Protein AF-A0A424Y9J6-F1 (afdb_monomer_lite)

Foldseek 3Di:
DEEEEEAEPPCDVVNQVVCVVVVYRYDYDYPPDDAPVVVVVVLVCCVVVVHQAYEEA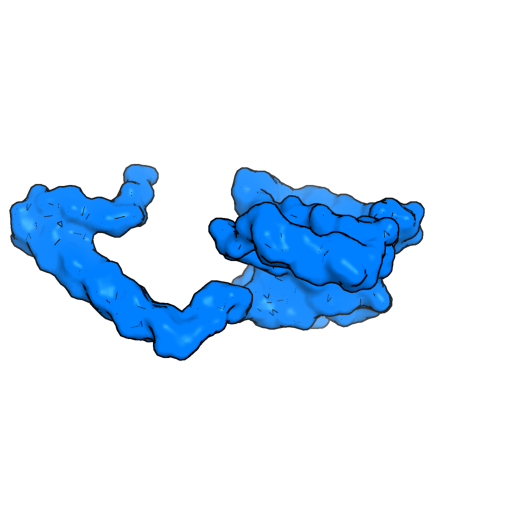DHPDPPPDPPDPLVVRPRYHYDHNPSPDDPCVVVVVVVLVVQQVVCVVVVHDHPPDDD

Structure (mmCIF, N/CA/C/O backbone):
data_AF-A0A424Y9J6-F1
#
_entry.id   AF-A0A424Y9J6-F1
#
loop_
_atom_site.group_PDB
_atom_site.id
_atom_site.type_symbol
_atom_site.label_atom_id
_atom_site.label_alt_id
_atom_site.label_comp_id
_atom_site.label_asym_id
_atom_site.label_entity_id
_atom_site.label_seq_id
_atom_site.pdbx_PDB_ins_code
_atom_site.Cartn_x
_atom_site.Cartn_y
_atom_site.Cartn_z
_atom_site.occupancy
_atom_site.B_iso_or_equiv
_atom_site.auth_seq_id
_atom_site.auth_comp_id
_atom_site.auth_asym_id
_atom_site.auth_atom_id
_atom_site.pdbx_PDB_model_num
ATOM 1 N N . MET A 1 1 ? 14.777 -13.401 -6.664 1.00 62.56 1 MET A N 1
ATOM 2 C CA . MET A 1 1 ? 14.340 -12.199 -7.412 1.00 62.56 1 MET A CA 1
ATOM 3 C C . MET A 1 1 ? 13.691 -11.229 -6.438 1.00 62.56 1 MET A C 1
ATOM 5 O O . MET A 1 1 ? 12.825 -11.691 -5.714 1.00 62.56 1 MET A O 1
ATOM 9 N N . LYS A 1 2 ? 14.103 -9.956 -6.355 1.00 73.44 2 LYS A N 1
ATOM 10 C CA . LYS A 1 2 ? 13.542 -8.998 -5.378 1.00 73.44 2 LYS A CA 1
ATOM 11 C C . LYS A 1 2 ? 12.458 -8.119 -6.013 1.00 73.44 2 LYS A C 1
ATOM 13 O O . LYS A 1 2 ? 12.680 -7.597 -7.107 1.00 73.44 2 LYS A O 1
ATOM 18 N N . ILE A 1 3 ? 11.319 -7.981 -5.338 1.00 77.38 3 ILE A N 1
ATOM 19 C CA . ILE A 1 3 ? 10.214 -7.079 -5.702 1.00 77.38 3 ILE A CA 1
ATOM 20 C C . ILE A 1 3 ? 9.937 -6.185 -4.496 1.00 77.38 3 ILE A C 1
ATOM 22 O O . ILE A 1 3 ? 9.926 -6.685 -3.374 1.00 77.38 3 ILE A O 1
ATOM 26 N N . LEU A 1 4 ? 9.724 -4.892 -4.717 1.00 74.50 4 LEU A N 1
ATOM 27 C CA . LEU A 1 4 ? 9.264 -3.977 -3.676 1.00 74.50 4 LEU A CA 1
ATOM 28 C C . LEU A 1 4 ? 7.734 -3.911 -3.669 1.00 74.50 4 LEU A C 1
ATOM 30 O O . LEU A 1 4 ? 7.115 -3.816 -4.728 1.00 74.50 4 LEU A O 1
ATOM 34 N N . ILE A 1 5 ? 7.138 -3.957 -2.483 1.00 71.75 5 ILE A N 1
ATOM 35 C CA . ILE A 1 5 ? 5.696 -3.809 -2.288 1.00 71.75 5 ILE A CA 1
ATOM 36 C C . ILE A 1 5 ? 5.484 -2.744 -1.214 1.00 71.75 5 ILE A C 1
ATOM 38 O O . ILE A 1 5 ? 5.910 -2.939 -0.071 1.00 71.75 5 ILE A O 1
ATOM 42 N N . THR A 1 6 ? 4.812 -1.645 -1.557 1.00 67.38 6 THR A N 1
ATOM 43 C CA . THR A 1 6 ? 4.197 -0.793 -0.535 1.00 67.38 6 THR A CA 1
ATOM 44 C C . THR A 1 6 ? 2.878 -1.446 -0.151 1.00 67.38 6 THR A C 1
ATOM 46 O O . THR A 1 6 ? 2.071 -1.844 -0.990 1.00 67.38 6 THR A O 1
ATOM 49 N N . ALA A 1 7 ? 2.696 -1.668 1.137 1.00 59.41 7 ALA A N 1
ATOM 50 C CA . ALA A 1 7 ? 1.414 -2.059 1.687 1.00 59.41 7 ALA A CA 1
ATOM 51 C C . ALA A 1 7 ? 1.413 -1.533 3.111 1.00 59.41 7 ALA A C 1
ATOM 53 O O . ALA A 1 7 ? 2.137 -2.063 3.960 1.00 59.41 7 ALA A O 1
ATOM 54 N N . GLY A 1 8 ? 0.647 -0.472 3.362 1.00 57.38 8 GLY A N 1
ATOM 55 C CA . GLY A 1 8 ? 0.560 0.131 4.690 1.00 57.38 8 GLY A CA 1
ATOM 56 C C . GLY A 1 8 ? 0.299 -0.926 5.769 1.00 57.38 8 GLY A C 1
ATOM 57 O O . GLY A 1 8 ? -0.533 -1.805 5.569 1.00 57.38 8 GLY A O 1
ATOM 58 N N . TYR A 1 9 ? 1.053 -0.864 6.875 1.00 55.59 9 TYR A N 1
ATOM 59 C CA . TYR A 1 9 ? 0.951 -1.554 8.184 1.00 55.59 9 TYR A CA 1
ATOM 60 C C . TYR A 1 9 ? 0.439 -3.013 8.307 1.00 55.59 9 TYR A C 1
ATOM 62 O O . TYR A 1 9 ? 0.356 -3.533 9.418 1.00 55.59 9 TYR A O 1
ATOM 70 N N . GLN A 1 10 ? 0.111 -3.732 7.235 1.00 63.38 10 GLN A N 1
ATOM 71 C CA . GLN A 1 10 ? -0.636 -4.996 7.302 1.00 63.38 10 GLN A CA 1
ATOM 72 C C . GLN A 1 10 ? 0.077 -6.179 6.647 1.00 63.38 10 GLN A C 1
ATOM 74 O O . GLN A 1 10 ? -0.528 -7.249 6.495 1.00 63.38 10 GLN A O 1
ATOM 79 N N . MET A 1 11 ? 1.341 -6.032 6.257 1.00 74.38 11 MET A N 1
ATOM 80 C CA . MET A 1 11 ? 2.098 -7.110 5.632 1.00 74.38 11 MET A CA 1
ATOM 81 C C . MET A 1 11 ? 2.739 -8.023 6.690 1.00 74.38 11 MET A C 1
ATOM 83 O O . MET A 1 11 ? 3.839 -7.785 7.170 1.00 74.38 11 MET A O 1
ATOM 87 N N . THR A 1 12 ? 2.023 -9.078 7.081 1.00 82.12 12 THR A N 1
ATOM 88 C CA . THR A 1 12 ? 2.519 -10.120 8.000 1.00 82.12 12 THR A CA 1
ATOM 89 C C . THR A 1 12 ? 3.473 -11.085 7.288 1.00 82.12 12 THR A C 1
ATOM 91 O O . THR A 1 12 ? 3.289 -11.312 6.093 1.00 82.12 12 THR A O 1
ATOM 94 N N . GLU A 1 13 ? 4.362 -11.782 8.005 1.00 83.00 13 GLU A N 1
ATOM 95 C CA . GLU A 1 13 ? 5.223 -12.830 7.410 1.00 83.00 13 GLU A CA 1
ATOM 96 C C . GLU A 1 13 ? 4.437 -13.873 6.607 1.00 83.00 13 GLU A C 1
ATOM 98 O O . GLU A 1 13 ? 4.790 -14.156 5.471 1.00 83.00 13 GLU A O 1
ATOM 103 N N . ALA A 1 14 ? 3.282 -14.325 7.106 1.00 87.19 14 ALA A N 1
ATOM 104 C CA . ALA A 1 14 ? 2.429 -15.262 6.372 1.00 87.19 14 ALA A CA 1
ATOM 105 C C . ALA A 1 14 ? 1.929 -14.717 5.015 1.00 87.19 14 ALA A C 1
ATOM 107 O O . ALA A 1 14 ? 1.647 -15.483 4.099 1.00 87.19 14 ALA A O 1
ATOM 108 N N . LYS A 1 15 ? 1.800 -13.392 4.863 1.00 84.69 15 LYS A N 1
ATOM 109 C CA . LYS A 1 15 ? 1.455 -12.753 3.582 1.00 84.69 15 LYS A CA 1
ATOM 110 C C . LYS A 1 15 ? 2.695 -12.608 2.699 1.00 84.69 15 LYS A C 1
ATOM 112 O O . LYS A 1 15 ? 2.588 -12.813 1.494 1.00 84.69 15 LYS A O 1
ATOM 117 N N . LEU A 1 16 ? 3.857 -12.310 3.287 1.00 84.56 16 LEU A N 1
ATOM 118 C CA . LEU A 1 16 ? 5.142 -12.279 2.581 1.00 84.56 16 LEU A CA 1
ATOM 119 C C . LEU A 1 16 ? 5.511 -13.657 2.018 1.00 84.56 16 LEU A C 1
ATOM 121 O O . LEU A 1 16 ? 5.971 -13.743 0.881 1.00 84.56 16 LEU A O 1
ATOM 125 N N . ASP A 1 17 ? 5.241 -14.732 2.759 1.00 88.25 17 ASP A N 1
ATOM 126 C CA . ASP A 1 17 ? 5.475 -16.111 2.323 1.00 88.25 17 ASP A CA 1
ATOM 127 C C . ASP A 1 17 ? 4.712 -16.454 1.044 1.00 88.25 17 ASP A C 1
ATOM 129 O O . ASP A 1 17 ? 5.278 -17.067 0.142 1.00 88.25 17 ASP A O 1
ATOM 133 N N . ARG A 1 18 ? 3.487 -15.942 0.879 1.00 88.19 18 ARG A N 1
ATOM 134 C CA . ARG A 1 18 ? 2.717 -16.122 -0.364 1.00 88.19 18 ARG A CA 1
ATOM 135 C C . ARG A 1 18 ? 3.415 -15.519 -1.584 1.00 88.19 18 ARG A C 1
ATOM 137 O O . ARG A 1 18 ? 3.291 -16.050 -2.680 1.00 88.19 18 ARG A O 1
ATOM 144 N N . PHE A 1 19 ? 4.168 -14.429 -1.423 1.00 84.31 19 PHE A N 1
ATOM 145 C CA . PHE A 1 19 ? 4.997 -13.890 -2.508 1.00 84.31 19 PHE A CA 1
ATOM 146 C C . PHE A 1 19 ? 6.247 -14.747 -2.745 1.00 84.31 19 PHE A C 1
ATOM 148 O O . PHE A 1 19 ? 6.632 -14.958 -3.899 1.00 84.31 19 PHE A O 1
ATOM 155 N N . ARG A 1 20 ? 6.849 -15.286 -1.677 1.00 87.12 20 ARG A N 1
ATOM 156 C CA . ARG A 1 20 ? 8.006 -16.198 -1.754 1.00 87.12 20 ARG A CA 1
ATOM 157 C C . ARG A 1 20 ? 7.658 -17.493 -2.488 1.00 87.12 20 ARG A C 1
ATOM 159 O O . ARG A 1 20 ? 8.451 -17.935 -3.318 1.00 87.12 20 ARG A O 1
ATOM 166 N N . GLU A 1 21 ? 6.457 -18.030 -2.285 1.00 90.25 21 GLU A N 1
ATOM 167 C CA . GLU A 1 21 ? 5.907 -19.177 -3.030 1.00 90.25 21 GLU A CA 1
ATOM 168 C C . GLU A 1 21 ? 5.808 -18.916 -4.543 1.00 90.25 21 GLU A C 1
ATOM 170 O O . GLU A 1 21 ? 6.003 -19.827 -5.344 1.00 90.25 21 GLU A O 1
ATOM 175 N N . LEU A 1 22 ? 5.589 -17.661 -4.954 1.00 85.69 22 LEU A N 1
ATOM 176 C CA . LEU A 1 22 ? 5.603 -17.238 -6.361 1.00 85.69 22 LEU A CA 1
ATOM 177 C C . LEU A 1 22 ? 7.026 -16.984 -6.904 1.00 85.69 22 LEU A C 1
ATOM 179 O O . LEU A 1 22 ? 7.188 -16.468 -8.011 1.00 85.69 22 LEU A O 1
ATOM 183 N N . GLY A 1 23 ? 8.075 -17.286 -6.131 1.00 83.81 23 GLY A N 1
ATOM 184 C CA . GLY A 1 23 ? 9.475 -17.019 -6.485 1.00 83.81 23 GLY A CA 1
ATOM 185 C C . GLY A 1 23 ? 9.896 -15.552 -6.323 1.00 83.81 23 GLY A C 1
ATOM 186 O O . GLY A 1 23 ? 10.981 -15.156 -6.773 1.00 83.81 23 GLY A O 1
ATOM 187 N N . CYS A 1 24 ? 9.058 -14.732 -5.684 1.00 80.50 24 CYS A N 1
ATOM 188 C CA . CYS A 1 24 ? 9.314 -13.318 -5.432 1.00 80.50 24 CYS A CA 1
ATOM 189 C C . CYS A 1 24 ? 9.834 -13.132 -4.006 1.00 80.50 24 CYS A C 1
ATOM 191 O O . CYS A 1 24 ? 9.240 -13.617 -3.056 1.00 80.50 24 CYS A O 1
ATOM 193 N N . ASN A 1 25 ? 10.924 -12.395 -3.827 1.00 81.25 25 ASN A N 1
ATOM 194 C CA . ASN A 1 25 ? 11.385 -11.997 -2.503 1.00 81.25 25 ASN A CA 1
ATOM 195 C C . ASN A 1 25 ? 10.894 -10.566 -2.225 1.00 81.25 25 ASN A C 1
ATOM 197 O O . ASN A 1 25 ? 11.494 -9.634 -2.777 1.00 81.25 25 ASN A O 1
ATOM 201 N N . PRO A 1 26 ? 9.793 -10.386 -1.471 1.00 77.69 26 PRO A N 1
ATOM 202 C CA . PRO A 1 26 ? 9.227 -9.070 -1.213 1.00 77.69 26 PRO A CA 1
ATOM 203 C C . PRO A 1 26 ? 10.130 -8.257 -0.281 1.00 77.69 26 PRO A C 1
ATOM 205 O O . PRO A 1 26 ? 10.665 -8.770 0.701 1.00 77.69 26 PRO A O 1
ATOM 208 N N . VAL A 1 27 ? 10.268 -6.974 -0.584 1.00 73.81 27 VAL A N 1
ATOM 209 C CA . VAL A 1 27 ? 10.779 -5.946 0.323 1.00 73.81 27 VAL A CA 1
ATOM 210 C C . VAL A 1 27 ? 9.601 -5.032 0.637 1.00 73.81 27 VAL A C 1
ATOM 212 O O . VAL A 1 27 ? 8.890 -4.632 -0.283 1.00 73.81 27 VAL A O 1
ATOM 215 N N . VAL A 1 28 ? 9.364 -4.759 1.919 1.00 71.00 28 VAL A N 1
ATOM 216 C CA . VAL A 1 28 ? 8.279 -3.876 2.364 1.00 71.00 28 VAL A CA 1
ATOM 217 C C . VAL A 1 28 ? 8.836 -2.479 2.564 1.00 71.00 28 VAL A C 1
ATOM 219 O O . VAL A 1 28 ? 9.875 -2.314 3.202 1.00 71.00 28 VAL A O 1
ATOM 222 N N . TRP A 1 29 ? 8.126 -1.499 2.024 1.00 66.69 29 TRP A N 1
ATOM 223 C CA . TRP A 1 29 ? 8.383 -0.083 2.240 1.00 66.69 29 TRP A CA 1
ATOM 224 C C . TRP A 1 29 ? 7.329 0.478 3.194 1.00 66.69 29 TRP A C 1
ATOM 226 O O . TRP A 1 29 ? 6.137 0.225 3.006 1.00 66.69 29 TRP A O 1
ATOM 236 N N . SER A 1 30 ? 7.762 1.211 4.220 1.00 59.22 30 SER A N 1
ATOM 237 C CA . SER A 1 30 ? 6.887 1.878 5.190 1.00 59.22 30 SER A CA 1
ATOM 238 C C . SER A 1 30 ? 7.188 3.372 5.225 1.00 59.22 30 SER A C 1
ATOM 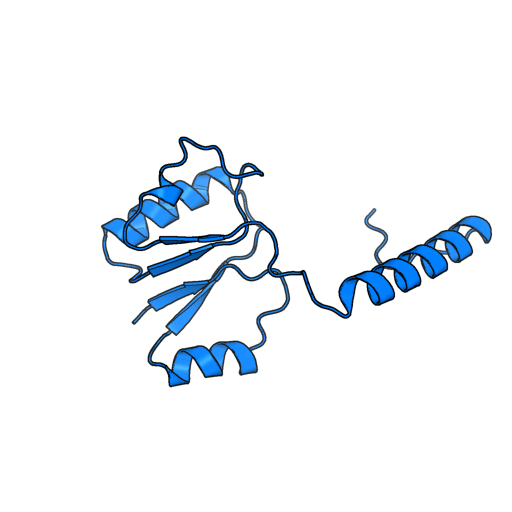240 O O . SER A 1 30 ? 8.342 3.742 5.412 1.00 59.22 30 SER A O 1
ATOM 242 N N . ASP A 1 31 ? 6.138 4.183 5.139 1.00 54.38 31 ASP A N 1
ATOM 243 C CA . ASP A 1 31 ? 6.100 5.655 5.051 1.00 54.38 31 ASP A CA 1
ATOM 244 C C . ASP A 1 31 ? 6.667 6.409 6.282 1.00 54.38 31 ASP A C 1
ATOM 246 O O . ASP A 1 31 ? 6.497 7.610 6.452 1.00 54.38 31 ASP A O 1
ATOM 250 N N . GLU A 1 32 ? 7.331 5.703 7.200 1.00 52.53 32 GLU A N 1
ATOM 251 C CA . GLU A 1 32 ? 7.844 6.269 8.452 1.00 52.53 32 GLU A CA 1
ATOM 252 C C . GLU A 1 32 ? 9.184 7.019 8.281 1.00 52.53 32 GLU A C 1
ATOM 254 O O . GLU A 1 32 ? 9.746 7.490 9.274 1.00 52.53 32 GLU A O 1
ATOM 259 N N . LYS A 1 33 ? 9.738 7.118 7.061 1.00 44.97 33 LYS A N 1
ATOM 260 C CA . LYS A 1 33 ? 11.025 7.784 6.781 1.00 44.97 33 LYS A CA 1
ATOM 261 C C . LYS A 1 33 ? 10.959 8.621 5.494 1.00 44.97 33 LYS A C 1
ATOM 263 O O . LYS A 1 33 ? 10.254 8.283 4.560 1.00 44.97 33 LYS A O 1
ATOM 268 N N . GL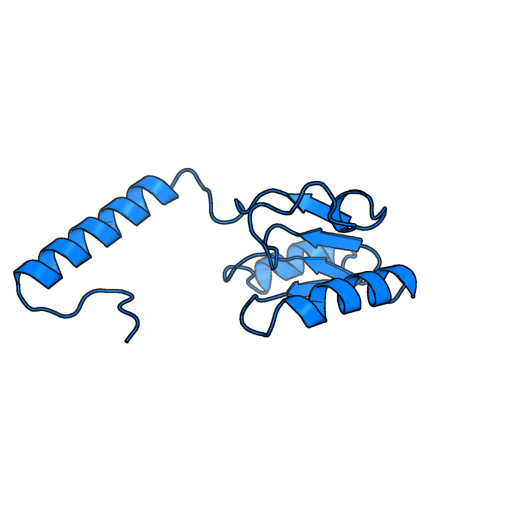U A 1 34 ? 11.632 9.772 5.527 1.00 40.88 34 GLU A N 1
ATOM 269 C CA . GLU A 1 34 ? 11.448 10.947 4.656 1.00 40.88 34 GLU A CA 1
ATOM 270 C C . GLU A 1 34 ? 11.244 10.662 3.143 1.00 40.88 34 GLU A C 1
ATOM 272 O O . GLU A 1 34 ? 12.188 10.228 2.475 1.00 40.88 34 GLU A O 1
ATOM 277 N N . PRO A 1 35 ? 10.087 11.008 2.536 1.00 47.03 35 PRO A N 1
ATOM 278 C CA . PRO A 1 35 ? 9.676 10.358 1.287 1.00 47.03 35 PRO A CA 1
ATOM 279 C C . PRO A 1 35 ? 10.292 10.923 -0.015 1.00 47.03 35 PRO A C 1
ATOM 281 O O . PRO A 1 35 ? 10.351 10.210 -1.014 1.00 47.03 35 PRO A O 1
ATOM 284 N N . VAL A 1 36 ? 10.828 12.155 -0.039 1.00 45.62 36 VAL A N 1
ATOM 285 C CA . VAL A 1 36 ? 11.418 12.738 -1.276 1.00 45.62 36 VAL A CA 1
ATOM 286 C C . VAL A 1 36 ? 12.704 12.020 -1.693 1.00 45.62 36 VAL A C 1
ATOM 288 O O . VAL A 1 36 ? 12.936 11.777 -2.874 1.00 45.62 36 VAL A O 1
ATOM 291 N N . SER A 1 37 ? 13.547 11.666 -0.719 1.00 53.94 37 SER A N 1
ATOM 292 C CA . SER A 1 37 ? 14.837 11.016 -0.985 1.00 53.94 37 SER A CA 1
ATOM 293 C C . SER A 1 37 ? 14.693 9.561 -1.430 1.00 53.94 37 SER A C 1
ATOM 295 O O . SER A 1 37 ? 15.616 8.982 -2.005 1.00 53.94 37 SER A O 1
ATOM 297 N N . GLU A 1 38 ? 13.529 8.964 -1.176 1.00 70.31 38 GLU A N 1
ATOM 298 C CA . GLU A 1 38 ? 13.319 7.546 -1.388 1.00 70.31 38 GLU A CA 1
ATOM 299 C C . GLU A 1 38 ? 12.767 7.247 -2.792 1.00 70.31 38 GLU A C 1
ATOM 301 O O . GLU A 1 38 ? 13.216 6.278 -3.401 1.00 70.31 38 GLU A O 1
ATOM 306 N N . GLU A 1 39 ? 11.888 8.075 -3.376 1.00 80.81 39 GLU A N 1
ATOM 307 C CA . GLU A 1 39 ? 11.372 7.843 -4.743 1.00 80.81 39 GLU A CA 1
ATOM 308 C C . GLU A 1 39 ? 12.478 7.897 -5.816 1.00 80.81 39 GLU A C 1
ATOM 310 O O . GLU A 1 39 ? 12.538 7.036 -6.700 1.00 80.81 39 GLU A O 1
ATOM 315 N N . GLU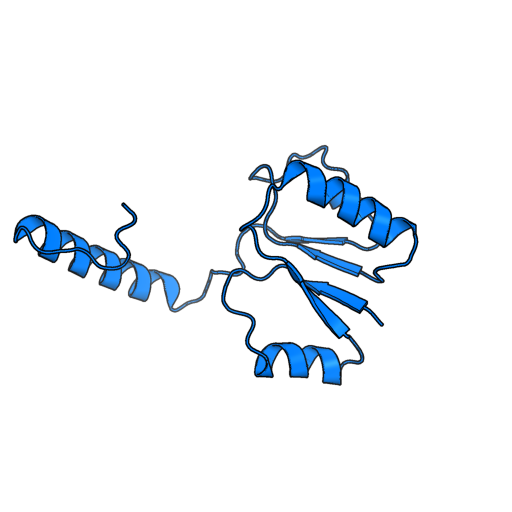 A 1 40 ? 13.408 8.852 -5.717 1.00 82.94 40 GLU A N 1
ATOM 316 C CA . GLU A 1 40 ? 14.587 8.912 -6.596 1.00 82.94 40 GLU A CA 1
ATOM 317 C C . GLU A 1 40 ? 15.499 7.695 -6.383 1.00 82.94 40 GLU A C 1
ATOM 319 O O . GLU A 1 40 ? 15.906 7.034 -7.344 1.00 82.94 40 GLU A O 1
ATOM 324 N N . ALA A 1 41 ? 15.750 7.321 -5.124 1.00 82.62 41 ALA A N 1
ATOM 325 C CA . ALA A 1 41 ? 16.530 6.132 -4.797 1.00 82.62 41 ALA A CA 1
ATOM 326 C C . ALA A 1 41 ? 15.863 4.841 -5.306 1.00 82.62 41 ALA A C 1
ATOM 328 O O . ALA A 1 41 ? 16.555 3.914 -5.738 1.00 82.62 41 ALA A O 1
ATOM 329 N N . LEU A 1 42 ? 14.531 4.759 -5.289 1.00 84.75 42 LEU A N 1
ATOM 330 C CA . LEU A 1 42 ? 13.765 3.646 -5.843 1.00 84.75 42 LEU A CA 1
ATOM 331 C C . LEU A 1 42 ? 13.971 3.538 -7.352 1.00 84.75 42 LEU A C 1
ATOM 333 O O . LEU A 1 42 ? 14.274 2.449 -7.853 1.00 84.75 42 LEU A O 1
ATOM 337 N N . LEU A 1 43 ? 13.831 4.654 -8.067 1.00 88.56 43 LEU A N 1
ATOM 338 C CA . LEU A 1 43 ? 14.076 4.719 -9.505 1.00 88.56 43 LEU A CA 1
ATOM 339 C C . LEU A 1 43 ? 15.501 4.263 -9.832 1.00 88.56 43 LEU A C 1
ATOM 341 O O . LEU A 1 43 ? 15.686 3.415 -10.708 1.00 88.56 43 LEU A O 1
ATOM 345 N N . ASP A 1 44 ? 16.498 4.716 -9.074 1.00 87.19 44 ASP A N 1
ATOM 346 C CA . ASP A 1 44 ? 17.887 4.280 -9.232 1.00 87.19 44 ASP A CA 1
ATOM 347 C C . ASP A 1 44 ? 18.061 2.772 -9.013 1.00 87.19 44 ASP A C 1
ATOM 349 O O . ASP A 1 44 ? 18.682 2.092 -9.835 1.00 87.19 44 ASP A O 1
ATOM 353 N N . HIS A 1 45 ? 17.466 2.203 -7.963 1.00 85.44 45 HIS A N 1
ATOM 354 C CA . HIS A 1 45 ? 17.529 0.761 -7.703 1.00 85.44 45 HIS A CA 1
ATOM 355 C C . HIS A 1 45 ? 16.847 -0.067 -8.798 1.00 85.44 45 HIS A C 1
ATOM 357 O O . HIS A 1 45 ? 17.319 -1.159 -9.143 1.00 85.44 45 HIS A O 1
ATOM 363 N N . LEU A 1 46 ? 15.739 0.423 -9.353 1.00 88.69 46 LEU A N 1
ATOM 364 C CA . LEU A 1 46 ? 15.042 -0.226 -10.461 1.00 88.69 46 LEU A CA 1
ATOM 365 C C . LEU A 1 46 ? 15.861 -0.138 -11.756 1.00 88.69 46 LEU A C 1
ATOM 367 O O . LEU A 1 46 ? 15.959 -1.135 -12.482 1.00 88.69 46 LEU A O 1
ATOM 371 N N . ASN A 1 47 ? 16.500 1.001 -12.021 1.00 89.62 47 ASN A N 1
ATOM 372 C CA . ASN A 1 47 ? 17.352 1.221 -13.191 1.00 89.62 47 ASN A CA 1
ATOM 373 C C . ASN A 1 47 ? 18.642 0.394 -13.135 1.00 89.62 47 ASN A C 1
ATOM 375 O O . ASN A 1 47 ? 19.016 -0.245 -14.118 1.00 89.62 47 ASN A O 1
ATOM 379 N N . GLN A 1 48 ? 19.274 0.303 -11.965 1.00 87.88 48 GLN A N 1
ATOM 380 C CA . GLN A 1 48 ? 20.508 -0.463 -11.742 1.00 87.88 48 GLN A CA 1
ATOM 381 C C . GLN A 1 48 ? 20.266 -1.979 -11.574 1.00 87.88 48 GLN A C 1
ATOM 383 O O . GLN A 1 48 ? 21.186 -2.730 -11.257 1.00 87.88 48 GLN A O 1
ATOM 388 N N . ASN A 1 49 ? 19.038 -2.459 -11.820 1.00 76.44 49 ASN A N 1
ATOM 389 C CA . ASN A 1 49 ? 18.608 -3.859 -11.676 1.00 76.44 49 ASN A CA 1
ATOM 390 C C . ASN A 1 49 ? 18.744 -4.440 -10.252 1.00 76.44 49 ASN A C 1
ATOM 392 O O . ASN A 1 49 ? 18.732 -5.662 -10.082 1.00 76.44 49 ASN A O 1
ATOM 396 N N . GLY A 1 50 ? 18.816 -3.590 -9.224 1.00 77.12 50 GLY A N 1
ATOM 397 C CA . GLY A 1 50 ? 18.754 -4.003 -7.818 1.00 77.12 50 GLY A CA 1
ATOM 398 C C . GLY A 1 50 ? 17.365 -4.513 -7.409 1.00 77.12 50 GLY A C 1
ATOM 399 O O . GLY A 1 50 ? 17.249 -5.428 -6.588 1.00 77.12 50 GLY A O 1
ATOM 400 N N . LEU A 1 51 ? 16.316 -3.976 -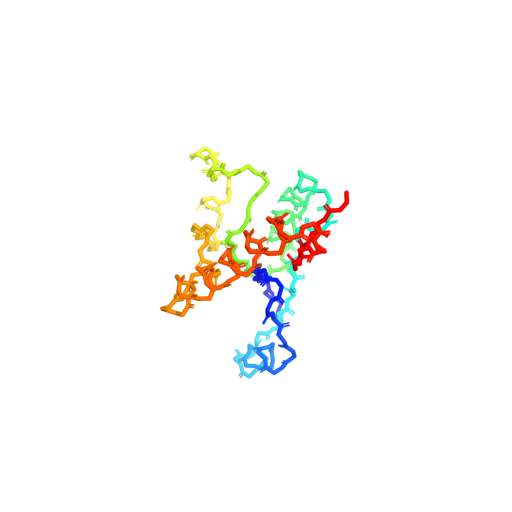8.040 1.00 81.56 51 LEU A N 1
ATOM 401 C CA . LEU A 1 51 ? 14.924 -4.422 -7.938 1.00 81.56 51 LEU A CA 1
ATOM 402 C C . LEU A 1 51 ? 14.399 -4.847 -9.316 1.00 81.56 51 LEU A C 1
ATOM 404 O O . LEU A 1 51 ? 14.691 -4.212 -10.334 1.00 81.56 51 LEU A O 1
ATOM 408 N N . ARG A 1 52 ? 13.609 -5.931 -9.370 1.00 87.12 52 ARG A N 1
ATOM 409 C CA . ARG A 1 52 ? 12.980 -6.358 -10.633 1.00 87.12 52 ARG A CA 1
ATOM 410 C C . ARG A 1 52 ? 11.718 -5.561 -10.941 1.00 87.12 52 ARG A C 1
ATOM 412 O O . ARG A 1 52 ? 11.470 -5.286 -12.110 1.00 87.12 52 ARG A O 1
ATOM 419 N N . ALA A 1 53 ? 10.939 -5.244 -9.912 1.00 88.62 53 ALA A N 1
ATOM 420 C CA . ALA A 1 53 ? 9.710 -4.472 -10.012 1.00 88.62 53 ALA A CA 1
ATOM 421 C C . ALA A 1 53 ? 9.347 -3.833 -8.664 1.00 88.62 53 ALA A C 1
ATOM 423 O O . ALA A 1 53 ? 9.822 -4.294 -7.620 1.00 88.62 53 ALA A O 1
ATOM 424 N N . ALA A 1 54 ? 8.483 -2.823 -8.707 1.00 88.88 54 ALA A N 1
ATOM 425 C CA . ALA A 1 54 ? 7.839 -2.217 -7.550 1.00 88.88 54 ALA A CA 1
ATOM 426 C C . ALA A 1 54 ? 6.325 -2.098 -7.780 1.00 88.88 54 ALA A C 1
ATOM 428 O O . ALA A 1 54 ? 5.893 -1.728 -8.870 1.00 88.88 54 ALA A O 1
ATOM 429 N N . ALA A 1 55 ? 5.531 -2.418 -6.762 1.00 87.56 55 ALA A N 1
ATOM 430 C CA . ALA A 1 55 ? 4.104 -2.119 -6.712 1.00 87.56 55 ALA A CA 1
ATOM 431 C C . ALA A 1 55 ? 3.871 -1.078 -5.613 1.00 87.56 55 ALA A C 1
ATOM 433 O O . ALA A 1 55 ? 4.247 -1.331 -4.465 1.00 87.56 55 ALA A O 1
ATOM 434 N N . LEU A 1 56 ? 3.320 0.077 -5.994 1.00 86.62 56 LEU A N 1
ATOM 435 C CA . LEU A 1 56 ? 3.199 1.270 -5.158 1.00 86.62 56 LEU A CA 1
ATOM 436 C C . LEU A 1 56 ? 1.734 1.711 -5.041 1.00 86.62 56 LEU A C 1
ATOM 438 O O . LEU A 1 56 ? 1.001 1.718 -6.032 1.00 86.62 56 LEU A O 1
ATOM 442 N N . ASP A 1 57 ? 1.322 2.108 -3.845 1.00 84.56 57 ASP A N 1
ATOM 443 C CA . ASP A 1 57 ? 0.010 2.696 -3.557 1.00 84.56 57 ASP A CA 1
ATOM 444 C C . ASP A 1 57 ? 0.068 3.929 -2.646 1.00 84.56 57 ASP A C 1
ATOM 446 O O . ASP A 1 57 ? -0.962 4.537 -2.396 1.00 84.56 57 ASP A O 1
ATOM 450 N N . VAL A 1 58 ? 1.257 4.305 -2.179 1.00 82.56 58 VAL A N 1
ATOM 451 C CA . VAL A 1 58 ? 1.512 5.500 -1.367 1.00 82.56 58 VAL A CA 1
ATOM 452 C C . VAL A 1 58 ? 2.631 6.281 -2.039 1.00 82.56 58 VAL A C 1
ATOM 454 O O . VAL A 1 58 ? 3.570 5.674 -2.566 1.00 82.56 58 VAL A O 1
ATOM 457 N N . PHE A 1 59 ? 2.519 7.606 -2.041 1.00 84.19 59 PHE A N 1
ATOM 458 C CA . PHE A 1 59 ? 3.463 8.503 -2.709 1.00 84.19 59 PHE A CA 1
ATOM 459 C C . PHE A 1 59 ? 3.790 9.700 -1.820 1.00 84.19 59 PHE A C 1
ATOM 461 O O . PHE A 1 59 ? 2.993 10.068 -0.960 1.00 84.19 59 PHE A O 1
ATOM 468 N N . HIS A 1 60 ? 4.932 10.351 -2.056 1.00 82.88 60 HIS A N 1
ATOM 469 C CA . HIS A 1 60 ? 5.303 11.554 -1.304 1.00 82.88 60 HIS A CA 1
ATOM 470 C C . HIS A 1 60 ? 4.244 12.665 -1.431 1.00 82.88 60 HIS A C 1
ATOM 472 O O . HIS A 1 60 ? 3.896 13.333 -0.458 1.00 82.88 60 HIS A O 1
ATOM 478 N N . GLU A 1 61 ? 3.762 12.892 -2.653 1.00 85.38 61 GLU A N 1
ATOM 479 C CA . GLU A 1 61 ? 2.695 13.844 -2.950 1.00 85.38 61 GLU A CA 1
ATOM 480 C C . GLU A 1 61 ? 1.448 13.081 -3.401 1.00 85.38 61 GLU A C 1
ATOM 482 O O . GLU A 1 61 ? 1.496 12.321 -4.372 1.00 85.38 61 GLU A O 1
ATOM 487 N N . GLU A 1 62 ? 0.329 13.301 -2.703 1.00 86.81 62 GLU A N 1
ATOM 488 C CA . GLU A 1 62 ? -0.946 12.654 -3.004 1.00 86.81 62 GLU A CA 1
ATOM 489 C C . GLU A 1 62 ? -2.052 13.668 -3.350 1.00 86.81 62 GLU A C 1
ATOM 491 O O . GLU A 1 62 ? -2.282 14.616 -2.591 1.00 86.81 62 GLU A O 1
ATOM 496 N N . PRO A 1 63 ? -2.794 13.464 -4.461 1.00 89.56 63 PRO A N 1
ATOM 497 C CA . PRO A 1 63 ? -2.648 12.371 -5.431 1.00 89.56 63 PRO A CA 1
ATOM 498 C C . PRO A 1 63 ? -1.341 12.474 -6.237 1.00 89.56 63 PRO A C 1
ATOM 500 O O . PRO A 1 63 ? -0.851 13.577 -6.462 1.00 89.56 63 PRO A O 1
ATOM 503 N N . LEU A 1 64 ? -0.814 11.332 -6.701 1.00 89.75 64 LEU A N 1
ATOM 504 C CA . LEU A 1 64 ? 0.432 11.283 -7.477 1.00 89.75 64 LEU A CA 1
ATOM 505 C C . LEU A 1 64 ? 0.359 12.257 -8.671 1.00 89.75 64 LEU A C 1
ATOM 507 O O . LEU A 1 64 ? -0.524 12.087 -9.523 1.00 89.75 64 LEU A O 1
ATOM 511 N N . PRO A 1 65 ? 1.265 13.253 -8.777 1.00 92.50 65 PRO A N 1
ATOM 512 C CA . PRO A 1 65 ? 1.209 14.240 -9.848 1.00 92.50 65 PRO A CA 1
ATOM 513 C C . PRO A 1 65 ? 1.215 13.601 -11.238 1.00 92.50 65 PRO A C 1
ATOM 515 O O . PRO A 1 65 ? 1.963 12.658 -11.497 1.00 92.50 65 PRO A O 1
ATOM 518 N N . GLU A 1 66 ? 0.437 14.150 -12.175 1.00 93.12 66 GLU A N 1
ATOM 519 C CA . GLU A 1 66 ? 0.319 13.617 -13.548 1.00 93.12 66 GLU A CA 1
ATOM 520 C C . GLU A 1 66 ? 1.664 13.537 -14.288 1.00 93.12 66 GLU A C 1
ATOM 522 O O . GLU A 1 66 ? 1.838 12.723 -15.187 1.00 93.12 66 GLU A O 1
ATOM 527 N N . LYS A 1 67 ? 2.624 14.389 -13.912 1.00 93.12 67 LYS A N 1
ATOM 528 C CA . LYS A 1 67 ? 3.971 14.436 -14.501 1.00 93.12 67 LYS A CA 1
ATOM 529 C C . LYS A 1 67 ? 4.990 13.555 -13.772 1.00 93.12 67 LYS A C 1
ATOM 531 O O . LYS A 1 67 ? 6.178 13.650 -14.076 1.00 93.12 67 LYS A O 1
ATOM 536 N N . SER A 1 68 ? 4.566 12.766 -12.785 1.00 92.06 68 SER A N 1
ATOM 537 C CA . SER A 1 68 ? 5.485 11.922 -12.026 1.00 92.06 68 SER A CA 1
ATOM 538 C C . SER A 1 68 ? 6.117 10.849 -12.924 1.00 92.06 68 SER A C 1
ATOM 540 O O . SER A 1 68 ? 5.392 10.154 -13.640 1.00 92.06 68 SER A O 1
ATOM 542 N N . PRO A 1 69 ? 7.447 10.644 -12.858 1.00 92.25 69 PRO A N 1
ATOM 543 C CA . PRO A 1 69 ? 8.121 9.583 -13.609 1.00 92.25 69 PRO A CA 1
ATOM 544 C C . PRO A 1 69 ? 7.704 8.172 -13.165 1.00 92.25 69 PRO A C 1
ATOM 546 O O . PRO A 1 69 ? 7.964 7.205 -13.882 1.00 92.25 69 PRO A O 1
ATOM 549 N N . LEU A 1 70 ? 7.057 8.034 -12.001 1.00 91.31 70 LEU A N 1
ATOM 550 C CA . LEU A 1 70 ? 6.582 6.748 -11.491 1.00 91.31 70 LEU A CA 1
ATOM 551 C C . LEU A 1 70 ? 5.470 6.142 -12.361 1.00 91.31 70 LEU A C 1
ATOM 553 O O . LEU A 1 70 ? 5.346 4.919 -12.397 1.00 91.31 70 LEU A O 1
ATOM 557 N N . TRP A 1 71 ? 4.705 6.967 -13.089 1.00 92.69 71 TRP A N 1
ATOM 558 C CA . TRP A 1 71 ? 3.654 6.497 -13.998 1.00 92.69 71 TRP A CA 1
ATOM 559 C C . TRP A 1 71 ? 4.204 5.701 -15.182 1.00 92.69 71 TRP A C 1
ATOM 561 O O . TRP A 1 71 ? 3.656 4.657 -15.534 1.00 92.69 71 TRP A O 1
ATOM 571 N N . ASP A 1 72 ? 5.295 6.182 -15.776 1.00 92.88 72 ASP A N 1
ATOM 572 C CA . ASP A 1 72 ? 5.829 5.653 -17.035 1.00 92.88 72 ASP A CA 1
ATOM 573 C C . ASP A 1 72 ? 6.962 4.635 -16.833 1.00 92.88 72 ASP A C 1
ATOM 575 O O . ASP A 1 72 ? 7.457 4.034 -17.792 1.00 92.88 72 ASP A O 1
ATOM 579 N N . HIS A 1 73 ? 7.411 4.423 -15.593 1.00 94.75 73 HIS A N 1
ATOM 580 C CA . HIS A 1 73 ? 8.537 3.539 -15.334 1.00 94.75 73 HIS A CA 1
ATOM 581 C C . HIS A 1 73 ? 8.157 2.063 -15.601 1.00 94.75 73 HIS A C 1
ATOM 583 O O . HIS A 1 73 ? 7.296 1.507 -14.919 1.00 94.75 73 HIS A O 1
ATOM 589 N N . PRO A 1 74 ? 8.858 1.334 -16.495 1.00 94.00 74 PRO A N 1
ATOM 590 C CA . PRO A 1 74 ? 8.420 0.020 -16.999 1.00 94.00 74 PRO A CA 1
ATOM 591 C C . PRO A 1 74 ? 8.444 -1.114 -15.961 1.00 94.00 74 PRO A C 1
ATOM 593 O O . PRO A 1 74 ? 7.990 -2.225 -16.226 1.00 94.00 74 PRO A O 1
ATOM 596 N N . LYS A 1 75 ? 9.035 -0.857 -14.792 1.00 93.62 75 LYS A N 1
ATOM 597 C CA . LYS A 1 75 ? 9.117 -1.791 -13.659 1.00 93.62 75 LYS A CA 1
ATOM 598 C C . LYS A 1 75 ? 8.231 -1.377 -12.479 1.00 93.62 75 LYS A C 1
ATOM 600 O O . LYS A 1 75 ? 8.350 -1.987 -11.419 1.00 93.62 75 LYS A O 1
ATOM 605 N N . ILE A 1 76 ? 7.407 -0.342 -12.628 1.00 92.62 76 ILE A N 1
ATOM 606 C CA . ILE A 1 76 ? 6.521 0.153 -11.573 1.00 92.62 76 ILE A CA 1
ATOM 607 C C . ILE A 1 76 ? 5.072 -0.155 -11.943 1.00 92.62 76 ILE A C 1
ATOM 609 O O . ILE A 1 76 ? 4.659 -0.006 -13.088 1.00 92.62 76 ILE A O 1
ATOM 613 N N . ILE A 1 77 ? 4.306 -0.600 -10.951 1.00 91.06 77 ILE A N 1
ATOM 614 C CA . ILE A 1 77 ? 2.848 -0.644 -10.988 1.00 91.06 77 ILE A CA 1
ATOM 615 C C . ILE A 1 77 ? 2.366 0.313 -9.902 1.00 91.06 77 ILE A C 1
ATOM 617 O O . ILE A 1 77 ? 2.459 -0.008 -8.719 1.00 91.06 77 ILE A O 1
ATOM 621 N N . ALA A 1 78 ? 1.885 1.485 -10.304 1.00 89.44 78 ALA A N 1
ATOM 622 C CA . ALA A 1 78 ? 1.307 2.476 -9.406 1.00 89.44 78 ALA A CA 1
ATOM 623 C C . ALA A 1 78 ? -0.216 2.297 -9.324 1.00 89.44 78 ALA A C 1
ATOM 625 O O . ALA A 1 78 ? -0.891 2.106 -10.339 1.00 89.44 78 ALA A O 1
ATOM 626 N N . THR A 1 79 ? -0.763 2.366 -8.116 1.00 87.75 79 THR A N 1
ATOM 627 C CA . THR A 1 79 ? -2.204 2.331 -7.838 1.00 87.75 79 THR A CA 1
ATOM 628 C C . THR A 1 79 ? -2.574 3.497 -6.919 1.00 87.75 79 THR A C 1
ATOM 630 O O . THR A 1 79 ? -1.703 3.992 -6.212 1.00 87.75 79 THR A O 1
ATOM 633 N N . PRO A 1 80 ? -3.829 3.980 -6.912 1.00 85.62 80 PRO A N 1
ATOM 634 C CA . PRO A 1 80 ? -4.254 4.971 -5.924 1.00 85.62 80 PRO A CA 1
ATOM 635 C C . PRO A 1 80 ? -4.101 4.448 -4.490 1.00 85.62 80 PRO A C 1
ATOM 637 O O . PRO A 1 80 ? -4.197 3.238 -4.274 1.00 85.62 80 PRO A O 1
ATOM 640 N N . HIS A 1 81 ? -3.981 5.357 -3.517 1.00 86.38 81 HIS A N 1
ATOM 641 C CA . HIS A 1 81 ? -3.917 5.030 -2.091 1.00 86.38 81 HIS A CA 1
ATOM 642 C C . HIS A 1 81 ? -5.231 4.423 -1.601 1.00 86.38 81 HIS A C 1
ATOM 644 O O . HIS A 1 81 ? -6.163 5.094 -1.161 1.00 86.38 81 HIS A O 1
ATOM 650 N N . ALA A 1 82 ? -5.316 3.108 -1.759 1.00 84.25 82 ALA A N 1
ATOM 651 C CA . ALA A 1 82 ? -6.542 2.344 -1.618 1.00 84.25 82 ALA A CA 1
ATOM 652 C C . ALA A 1 82 ? -6.306 0.944 -1.043 1.00 84.25 82 ALA A C 1
ATOM 654 O O . ALA A 1 82 ? -7.281 0.216 -0.851 1.00 84.25 82 ALA A O 1
ATOM 655 N N . SER A 1 83 ? -5.066 0.542 -0.723 1.00 81.44 83 SER A N 1
ATOM 656 C CA . SER A 1 83 ? -4.814 -0.786 -0.134 1.00 81.44 83 SER A CA 1
ATOM 657 C C . SER A 1 83 ? -5.511 -0.986 1.212 1.00 81.44 83 SER A C 1
ATOM 659 O O . SER A 1 83 ? -5.800 -2.120 1.598 1.00 81.44 83 SER A O 1
ATOM 661 N N . PHE A 1 84 ? -5.833 0.106 1.911 1.00 78.81 84 PHE A N 1
ATOM 662 C CA . PHE A 1 84 ? -6.595 0.063 3.152 1.00 78.81 84 PHE A CA 1
ATOM 663 C C . PHE A 1 84 ? -8.083 -0.231 2.939 1.00 78.81 84 PHE A C 1
ATOM 665 O O . PHE A 1 84 ? -8.742 -0.624 3.901 1.00 78.81 84 PHE A O 1
ATOM 672 N N . LEU A 1 85 ? -8.628 -0.049 1.728 1.00 83.06 85 LEU A N 1
ATOM 673 C CA . LEU A 1 85 ? -10.054 -0.207 1.452 1.00 83.06 85 LEU A CA 1
ATOM 674 C C . LEU A 1 85 ? -10.467 -1.682 1.471 1.00 83.06 85 LEU A C 1
ATOM 676 O O . LEU A 1 85 ? -9.894 -2.543 0.808 1.00 83.06 85 LEU A O 1
ATOM 680 N N . SER A 1 86 ? -11.535 -1.974 2.206 1.00 87.00 86 SER A N 1
ATOM 681 C CA . SER A 1 86 ? -12.229 -3.258 2.159 1.00 87.00 86 SER A CA 1
ATOM 682 C C . SER A 1 86 ? -13.695 -3.071 2.539 1.00 87.00 86 SER A C 1
ATOM 684 O O . SER A 1 86 ? -14.077 -2.038 3.094 1.00 87.00 86 SER A O 1
ATOM 686 N N . THR A 1 87 ? -14.524 -4.084 2.284 1.00 90.50 87 THR A N 1
ATOM 687 C CA . THR A 1 87 ? -15.956 -4.051 2.628 1.00 90.50 87 THR A CA 1
ATOM 688 C C . THR A 1 87 ? -16.217 -3.860 4.123 1.00 90.50 87 THR A C 1
ATOM 690 O O . THR A 1 87 ? -17.289 -3.394 4.483 1.00 90.50 87 THR A O 1
ATOM 693 N N . SER A 1 88 ? -15.248 -4.171 4.992 1.00 90.56 88 SER A N 1
ATOM 694 C CA . SER A 1 88 ? -15.370 -4.005 6.446 1.00 90.56 88 SER A CA 1
ATOM 695 C C . SER A 1 88 ? -14.842 -2.670 6.973 1.00 90.56 88 SER A C 1
ATOM 697 O O . SER A 1 88 ? -14.941 -2.407 8.170 1.00 90.56 88 SER A O 1
ATOM 699 N N . VAL A 1 89 ? -14.219 -1.837 6.133 1.00 90.88 89 VAL A N 1
ATOM 700 C CA . VAL A 1 89 ? -13.670 -0.543 6.570 1.00 90.88 89 VAL A CA 1
ATOM 701 C C . VAL A 1 89 ? -14.754 0.434 7.014 1.00 90.88 89 VAL A C 1
ATOM 703 O O . VAL A 1 89 ? -14.570 0.987 8.096 1.00 90.88 89 VAL A O 1
ATOM 706 N N . PRO A 1 90 ? -15.862 0.644 6.272 1.00 92.88 90 PRO A N 1
ATOM 707 C CA . PRO A 1 90 ? -16.876 1.620 6.672 1.00 92.88 90 PRO A CA 1
ATOM 708 C C . PRO A 1 90 ? -17.427 1.352 8.076 1.00 92.88 90 PRO A C 1
ATOM 710 O O . PRO A 1 90 ? -17.419 2.248 8.917 1.00 92.88 90 PRO A O 1
ATOM 713 N N . ASP A 1 91 ? -17.791 0.098 8.359 1.00 95.62 91 ASP A N 1
ATOM 714 C CA . ASP A 1 91 ? -18.332 -0.301 9.660 1.00 95.62 91 ASP A CA 1
ATOM 715 C C . ASP A 1 91 ? -17.288 -0.147 10.776 1.00 95.62 91 ASP A C 1
ATOM 717 O O . ASP A 1 91 ? -17.564 0.447 11.815 1.00 95.62 91 ASP A O 1
ATOM 721 N N . ARG A 1 92 ? -16.044 -0.608 10.560 1.00 93.38 92 ARG A N 1
ATOM 722 C CA . ARG A 1 92 ? -14.970 -0.468 11.563 1.00 93.38 92 ARG A CA 1
ATOM 723 C C . ARG A 1 92 ? -14.614 0.992 11.842 1.00 93.38 92 ARG A C 1
ATOM 725 O O . ARG A 1 92 ? -14.344 1.338 12.992 1.00 93.38 92 ARG A O 1
ATOM 732 N N . ALA A 1 93 ? -14.593 1.830 10.808 1.00 93.00 93 ALA A N 1
ATOM 733 C CA . ALA A 1 93 ? -14.311 3.255 10.933 1.00 93.00 93 ALA A CA 1
ATOM 734 C C . ALA A 1 93 ? -15.424 3.968 11.709 1.00 93.00 93 ALA A C 1
ATOM 736 O O . ALA A 1 93 ? -15.129 4.739 12.622 1.00 93.00 93 ALA A O 1
ATOM 737 N N . PHE A 1 94 ? -16.688 3.660 11.402 1.00 96.25 94 PHE A N 1
ATOM 738 C CA . PHE A 1 94 ? -17.835 4.189 12.134 1.00 96.25 94 PHE A CA 1
ATOM 739 C C . PHE A 1 94 ? -17.793 3.799 13.616 1.00 96.25 94 PHE A C 1
ATOM 741 O O . PHE A 1 94 ? -17.893 4.667 14.479 1.00 96.25 94 PHE A O 1
ATOM 748 N N . GLU A 1 95 ? -17.571 2.521 13.926 1.00 97.38 95 GLU A N 1
ATOM 749 C CA . GLU A 1 95 ? -17.514 2.037 15.310 1.00 97.38 95 GLU A CA 1
ATOM 750 C C . GLU A 1 95 ? -16.364 2.660 16.114 1.00 97.38 95 GLU A C 1
ATOM 752 O O . GLU A 1 95 ? -16.509 2.956 17.303 1.00 97.38 95 GLU A O 1
ATOM 757 N N . LEU A 1 96 ? -15.200 2.886 15.494 1.00 95.69 96 LEU A N 1
ATOM 758 C CA . LEU A 1 96 ? -14.106 3.628 16.127 1.00 95.69 96 LEU A CA 1
ATOM 759 C C . LEU A 1 96 ? -14.493 5.090 16.382 1.00 95.69 96 LEU A C 1
ATOM 761 O O . LEU A 1 96 ? -14.318 5.580 17.497 1.00 95.69 96 LEU A O 1
ATOM 765 N N . ALA A 1 97 ? -15.053 5.769 15.379 1.00 96.56 97 ALA A N 1
ATOM 766 C CA . ALA A 1 97 ? -15.474 7.160 15.506 1.00 96.56 97 ALA A CA 1
ATOM 767 C C . ALA A 1 97 ? -16.536 7.333 16.602 1.00 96.56 97 ALA A C 1
ATOM 769 O O . ALA A 1 97 ? -16.403 8.208 17.455 1.00 96.56 97 ALA A O 1
ATOM 770 N N . TYR A 1 98 ? -17.548 6.463 16.635 1.00 97.94 98 TYR A N 1
ATOM 771 C CA . TYR A 1 98 ? -18.604 6.484 17.644 1.00 97.94 98 TYR A CA 1
ATOM 772 C C . TYR A 1 98 ? -18.049 6.325 19.066 1.00 97.94 98 TYR A C 1
ATOM 774 O O . TYR A 1 98 ? -18.373 7.121 19.953 1.00 97.94 98 TYR A O 1
ATOM 782 N N . ARG A 1 99 ? -17.167 5.340 19.288 1.00 97.69 99 ARG A N 1
ATOM 783 C CA . ARG A 1 99 ? -16.529 5.123 20.599 1.00 97.69 99 ARG A CA 1
ATOM 784 C C . ARG A 1 99 ? -15.667 6.309 21.022 1.00 97.69 99 ARG A C 1
ATOM 786 O O . ARG A 1 99 ? -15.752 6.719 22.179 1.00 97.69 99 ARG A O 1
ATOM 793 N N . ASN A 1 100 ? -14.916 6.903 20.096 1.00 97.44 100 ASN A N 1
ATOM 794 C CA . ASN A 1 100 ? -14.086 8.075 20.378 1.00 97.44 100 ASN A CA 1
ATOM 795 C C . ASN A 1 100 ? -14.914 9.321 20.700 1.00 97.44 100 ASN A C 1
ATOM 797 O O . ASN A 1 100 ? -14.614 10.008 21.673 1.00 97.44 100 ASN A O 1
ATOM 801 N N . ILE A 1 101 ? -15.994 9.581 19.958 1.00 97.50 101 ILE A N 1
ATOM 802 C CA . ILE A 1 101 ? -16.914 10.690 20.252 1.00 97.50 101 ILE A CA 1
ATOM 803 C C . ILE A 1 101 ? -17.528 10.513 21.644 1.00 97.50 101 ILE A C 1
ATOM 805 O O . ILE A 1 101 ? -17.540 11.455 22.437 1.00 97.50 101 ILE A O 1
ATOM 809 N N . LYS A 1 102 ? -17.984 9.300 21.980 1.00 98.19 102 LYS A N 1
ATOM 810 C CA . LYS A 1 102 ? -18.512 8.998 23.315 1.00 98.19 102 LYS A CA 1
ATOM 811 C C . LYS A 1 102 ? -17.465 9.239 24.408 1.00 98.19 102 LYS A C 1
ATOM 813 O O . LYS A 1 102 ? -17.772 9.887 25.404 1.00 98.19 102 LYS A O 1
ATOM 818 N N .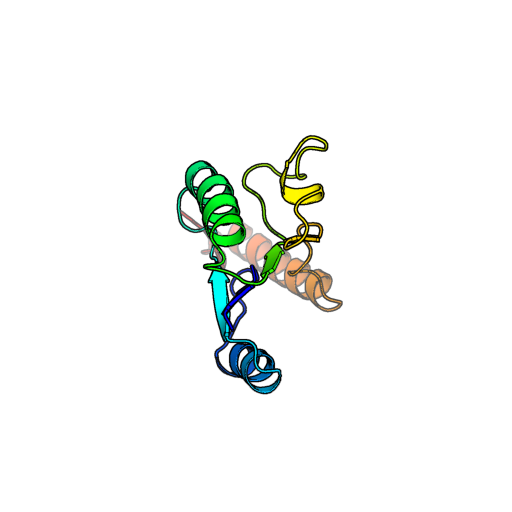 ALA A 1 103 ? -16.241 8.744 24.224 1.00 97.31 103 ALA A N 1
ATOM 819 C CA . ALA A 1 103 ? -15.155 8.936 25.183 1.00 97.31 103 ALA A CA 1
ATOM 820 C C . ALA A 1 103 ? -14.832 10.425 25.381 1.00 97.31 103 ALA A C 1
ATOM 822 O O . ALA A 1 103 ? -14.748 10.884 26.520 1.00 97.31 103 ALA A O 1
ATOM 823 N N . PHE A 1 104 ? -14.753 11.189 24.290 1.00 96.81 104 PHE A N 1
ATOM 824 C CA . PHE A 1 104 ? -14.521 12.631 24.320 1.00 96.81 104 PHE A CA 1
ATOM 825 C C . PHE A 1 104 ? -15.598 13.377 25.121 1.00 96.81 104 PHE A C 1
ATOM 827 O O . PHE A 1 104 ? -15.272 14.178 25.995 1.00 96.81 104 PHE A O 1
ATOM 834 N N . MET A 1 105 ? -16.879 13.070 24.886 1.00 98.00 105 MET A N 1
ATOM 835 C CA . MET A 1 105 ? -17.999 13.673 25.625 1.00 98.00 105 MET A CA 1
ATOM 836 C C . MET A 1 105 ? -17.971 13.358 27.128 1.00 98.00 105 MET A C 1
ATOM 838 O O . MET A 1 105 ? -18.462 14.146 27.933 1.00 98.00 105 MET A O 1
ATOM 842 N N . GLU A 1 106 ? -17.403 12.216 27.511 1.00 97.88 106 GLU A N 1
ATOM 843 C CA . GLU A 1 106 ? -17.259 11.782 28.903 1.00 97.88 106 GLU A CA 1
ATOM 844 C C . GLU A 1 106 ? -15.942 12.257 29.550 1.00 97.88 106 GLU A C 1
ATOM 846 O O . GLU A 1 106 ? -15.676 11.919 30.705 1.00 97.88 106 GLU A O 1
ATOM 851 N N . GLY A 1 107 ? -15.101 13.012 28.831 1.00 96.56 107 GLY A N 1
ATOM 852 C CA . GLY A 1 107 ? -13.776 13.428 29.306 1.00 96.56 107 GLY A CA 1
ATOM 853 C C . GLY A 1 107 ? -12.796 12.262 29.483 1.00 96.56 107 GLY A C 1
ATOM 854 O O . GLY A 1 107 ? -11.877 12.340 30.298 1.00 96.56 107 GLY A O 1
ATOM 855 N N . LYS A 1 108 ? -13.010 11.158 28.760 1.00 96.69 108 LYS A N 1
ATOM 856 C CA . LYS A 1 108 ? -12.179 9.951 28.799 1.00 96.69 108 LYS A CA 1
ATOM 857 C C . LYS A 1 108 ? -11.177 9.930 27.638 1.00 96.69 108 LYS A C 1
ATOM 859 O O . LYS A 1 108 ? -11.434 10.541 26.601 1.00 96.69 108 LYS A O 1
ATOM 864 N N . PRO A 1 109 ? -10.059 9.194 27.778 1.00 95.31 109 PRO A N 1
ATOM 865 C CA . PRO A 1 109 ? -9.119 8.981 26.682 1.00 95.31 109 PRO A CA 1
ATOM 866 C C . PRO A 1 109 ? -9.795 8.351 25.458 1.00 95.31 109 PRO A C 1
ATOM 868 O O . PRO A 1 109 ? -10.600 7.428 25.600 1.00 95.31 109 PRO A O 1
ATOM 871 N N . MET A 1 110 ? -9.440 8.836 24.268 1.00 95.94 110 MET A N 1
ATOM 872 C CA . MET A 1 110 ? -9.884 8.266 22.995 1.00 95.94 110 MET A CA 1
ATOM 873 C C . MET A 1 110 ? -8.931 7.158 22.537 1.00 95.94 110 MET A C 1
ATOM 875 O O . MET A 1 110 ? -7.732 7.179 22.818 1.00 95.94 110 MET A O 1
ATOM 879 N N . GLU A 1 111 ? -9.452 6.197 21.786 1.00 93.00 111 GLU A N 1
ATOM 880 C CA . GLU A 1 111 ? -8.642 5.185 21.116 1.00 93.00 111 GLU A CA 1
ATOM 881 C C . GLU A 1 111 ? -7.878 5.799 19.940 1.00 93.00 111 GLU A C 1
ATOM 883 O O . GLU A 1 111 ? -8.410 6.641 19.213 1.00 93.00 111 GLU A O 1
ATOM 888 N N . ASN A 1 112 ? -6.638 5.348 19.730 1.00 87.81 112 ASN A N 1
ATOM 889 C CA . ASN A 1 112 ? -5.731 5.849 18.689 1.00 87.81 112 ASN A CA 1
ATOM 890 C C . ASN A 1 112 ? -5.474 7.369 18.747 1.00 87.81 112 ASN A C 1
ATOM 892 O O . ASN A 1 112 ? -5.154 7.980 17.729 1.00 87.81 112 ASN A O 1
ATOM 896 N N . GLN A 1 113 ? -5.603 7.988 19.923 1.00 84.69 113 GLN A N 1
ATOM 897 C CA . GLN A 1 113 ? -5.233 9.386 20.118 1.00 84.69 113 GLN A CA 1
ATOM 898 C C . GLN A 1 113 ? -3.713 9.548 19.971 1.00 84.69 113 GLN A C 1
ATOM 900 O O . GLN A 1 113 ? -2.952 8.988 20.761 1.00 84.69 113 GLN A O 1
ATOM 905 N N . GLN A 1 114 ? -3.279 10.312 18.968 1.00 73.19 114 GLN A N 1
ATOM 906 C CA . GLN A 1 114 ? -1.894 10.772 18.855 1.00 73.19 114 GLN A CA 1
ATOM 907 C C . GLN A 1 114 ? -1.758 12.108 19.602 1.00 73.19 114 GLN A C 1
ATOM 909 O O . GLN A 1 114 ? -2.681 12.926 19.569 1.00 73.19 114 GLN A O 1
ATOM 914 N N . LEU A 1 115 ? -0.667 12.255 20.361 1.00 58.81 115 LEU A N 1
ATOM 915 C CA . LEU A 1 115 ? -0.370 13.408 21.222 1.00 58.81 115 LEU A CA 1
ATOM 916 C C . LEU A 1 115 ? 0.229 14.574 20.435 1.00 58.81 115 LEU A C 1
ATOM 918 O O . LEU A 1 115 ? 1.021 14.296 19.509 1.00 58.81 115 LEU A O 1
#

Secondary structure (DSSP, 8-state):
-EEEEE--S---HHHHHHHHHTT-EEEEE-TTS-THHHHHHHHHHHHTTS-SEEEE---SSSSPPTT-TTTT-TTEEE--S-TT--TTHHHHHHHHHHHHHHHHHTTPPPTT---

Sequence (115 aa):
MKILITAGYQMTEAKLDRFRELGCNPVVWSDEKEPVSEEEALLDHLNQNGLRAAALDVFHEEPLPEKSPLWDHPKIIATPHASFLSTSVPDRAFELAYRNIKAFMEGKPMENQQL

Radius of gyration: 17.96 Å; chains: 1; bounding box: 39×34×46 Å

pLDDT: mean 83.2, std 13.18, range [40.88, 98.19]